Protein AF-A0A553DQG0-F1 (afdb_monomer_lite)

Sequence (138 aa):
MNIDRLKELLQIPFDELSSNAKLKNEVTDFYKVVFNVKVCTSCKDKFSEYYKKLIDSGITKDVEVLDNEIANNFKLRNDLGVSKITFDNGQFISQNECDDDVAIGFLQANPNRISMFEKYPENWKELIENNETENEYE

Secondary structure (DSSP, 8-state):
--HHHHHHHHTS-HHHHHH-HHHHHHHHHHHHHHHT----SSSTTHHHHHHHHHHHTTTTTTS---SSS-----EE-TTSS-S-EE-TTS-EEBTTB--HHHHHHHHHH-GGGGGGEEE--TTHHHHHHGGGTTS---

pLDDT: mean 79.6, std 15.87, range [36.03, 95.06]

Structure (mmCIF, N/CA/C/O backbone):
data_AF-A0A553DQG0-F1
#
_entry.id   AF-A0A553DQG0-F1
#
loop_
_atom_site.group_PDB
_atom_site.id
_atom_site.type_symbol
_atom_site.label_atom_id
_atom_site.label_alt_id
_atom_site.label_comp_id
_atom_site.label_asym_id
_atom_site.label_entity_id
_atom_site.label_seq_id
_atom_site.pdbx_PDB_ins_code
_atom_site.Cartn_x
_atom_site.Cartn_y
_atom_site.Cartn_z
_atom_site.occupancy
_atom_site.B_iso_or_equiv
_atom_site.auth_seq_id
_atom_site.auth_comp_id
_atom_site.auth_asym_id
_atom_site.auth_atom_id
_atom_site.pdbx_PDB_model_num
ATOM 1 N N . MET A 1 1 ? -14.302 -11.808 18.083 1.00 65.88 1 MET A N 1
ATOM 2 C CA . MET A 1 1 ? -13.871 -10.502 17.542 1.00 65.88 1 MET A CA 1
ATOM 3 C C . MET A 1 1 ? -14.720 -10.227 16.315 1.00 65.88 1 MET A C 1
ATOM 5 O O . MET A 1 1 ? -14.746 -11.090 15.450 1.00 65.88 1 MET A O 1
ATOM 9 N N . ASN A 1 2 ? -15.472 -9.124 16.277 1.00 79.50 2 ASN A N 1
ATOM 10 C CA . ASN A 1 2 ? -16.296 -8.767 15.118 1.00 79.50 2 ASN A CA 1
ATOM 11 C C . ASN A 1 2 ? -15.453 -7.902 14.167 1.00 79.50 2 ASN A C 1
ATOM 13 O O . ASN A 1 2 ? -15.241 -6.723 14.437 1.00 79.50 2 ASN A O 1
ATOM 17 N N . ILE A 1 3 ? -14.905 -8.521 13.121 1.00 74.50 3 ILE A N 1
ATOM 18 C CA . ILE A 1 3 ? -14.017 -7.849 12.161 1.00 74.50 3 ILE A CA 1
ATOM 19 C C . ILE A 1 3 ? -14.785 -6.799 11.351 1.00 74.50 3 ILE A C 1
ATOM 21 O O . ILE A 1 3 ? -14.233 -5.738 11.086 1.00 74.50 3 ILE A O 1
ATOM 25 N N . ASP A 1 4 ? -16.058 -7.039 11.036 1.00 81.44 4 ASP A N 1
ATOM 26 C CA . ASP A 1 4 ? -16.886 -6.087 10.287 1.00 81.44 4 ASP A CA 1
ATOM 27 C C . ASP A 1 4 ? -17.090 -4.794 11.083 1.00 81.44 4 ASP A C 1
ATOM 29 O O . ASP A 1 4 ? -16.916 -3.699 10.556 1.00 81.44 4 ASP A O 1
ATOM 33 N N . ARG A 1 5 ? -17.308 -4.912 12.399 1.00 87.31 5 ARG A N 1
ATOM 34 C CA . ARG A 1 5 ? -17.380 -3.749 13.294 1.00 87.31 5 ARG A CA 1
ATOM 35 C C . ARG A 1 5 ? -16.071 -2.959 13.337 1.00 87.31 5 ARG A C 1
ATOM 37 O O . ARG A 1 5 ? -16.088 -1.734 13.395 1.00 87.31 5 ARG A O 1
ATOM 44 N N . LEU A 1 6 ? -14.932 -3.649 13.322 1.00 85.56 6 LEU A N 1
ATOM 45 C CA . LEU A 1 6 ? -13.630 -2.991 13.259 1.00 85.56 6 LEU A CA 1
ATOM 46 C C . LEU A 1 6 ? -13.445 -2.256 11.926 1.00 85.56 6 LEU A C 1
ATOM 48 O O . LEU A 1 6 ? -12.957 -1.133 11.935 1.00 85.56 6 LEU A O 1
ATOM 52 N N . LYS A 1 7 ? -13.886 -2.838 10.805 1.00 82.62 7 LYS A N 1
ATOM 53 C CA . LYS A 1 7 ? -13.871 -2.156 9.504 1.00 82.62 7 LYS A CA 1
ATOM 54 C C . LYS A 1 7 ? -14.710 -0.879 9.534 1.00 82.62 7 LYS A C 1
ATOM 56 O O . LYS A 1 7 ? -14.180 0.166 9.185 1.00 82.62 7 LYS A O 1
ATOM 61 N N . GLU A 1 8 ? -15.950 -0.940 10.025 1.00 86.69 8 GLU A N 1
ATOM 62 C CA . GLU A 1 8 ? -16.826 0.236 10.187 1.00 86.69 8 GLU A CA 1
ATOM 63 C C . GLU A 1 8 ? -16.159 1.345 11.010 1.00 86.69 8 GLU A C 1
ATOM 65 O O . GLU A 1 8 ? -16.185 2.511 10.629 1.00 86.69 8 GLU A O 1
ATOM 70 N N . LEU A 1 9 ? -15.536 0.983 12.138 1.00 87.50 9 LEU A N 1
ATOM 71 C CA . LEU A 1 9 ? -14.839 1.939 12.998 1.00 87.50 9 LEU A CA 1
ATOM 72 C C . LEU A 1 9 ? -13.673 2.612 12.278 1.00 87.50 9 LEU A C 1
ATOM 74 O O . LEU A 1 9 ? -13.460 3.801 12.476 1.00 87.50 9 LEU A O 1
ATOM 78 N N . LEU A 1 10 ? -12.929 1.871 11.458 1.00 85.25 10 LEU A N 1
ATOM 79 C CA . LEU A 1 10 ? -11.781 2.394 10.718 1.00 85.25 10 LEU A CA 1
ATOM 80 C C . LEU A 1 10 ? -12.182 3.227 9.485 1.00 85.25 10 LEU A C 1
ATOM 82 O O . LEU A 1 10 ? -11.305 3.833 8.880 1.00 85.25 10 LEU A O 1
ATOM 86 N N . GLN A 1 11 ? -13.476 3.305 9.137 1.00 83.00 11 GLN A N 1
ATOM 87 C CA . GLN A 1 11 ? -13.990 4.264 8.143 1.00 83.00 11 GLN A CA 1
ATOM 88 C C . GLN A 1 11 ? -14.248 5.658 8.736 1.00 83.00 11 GLN A C 1
ATOM 90 O O . GLN A 1 11 ? -14.399 6.629 7.999 1.00 83.00 11 GLN A O 1
ATOM 95 N N . ILE A 1 12 ? -14.345 5.771 10.063 1.00 82.44 12 ILE A N 1
ATOM 96 C CA . ILE A 1 12 ? -14.637 7.040 10.735 1.00 82.44 12 ILE A CA 1
ATOM 97 C C . ILE A 1 12 ? -13.373 7.920 10.709 1.00 82.44 12 ILE A C 1
ATOM 99 O O . ILE A 1 12 ? -12.289 7.423 11.029 1.00 82.44 12 ILE A O 1
ATOM 103 N N . PRO A 1 13 ? -13.479 9.228 10.398 1.00 82.44 13 PRO A N 1
ATOM 104 C CA . PRO A 1 13 ? -12.339 10.137 10.433 1.00 82.44 13 PRO A CA 1
ATOM 105 C C . PRO A 1 13 ? -11.594 10.095 11.772 1.00 82.44 13 PRO A C 1
ATOM 107 O O . PRO A 1 13 ? -12.199 10.079 12.849 1.00 82.44 13 PRO A O 1
ATOM 110 N N . PHE A 1 14 ? -10.259 10.124 11.716 1.00 83.12 14 PHE A N 1
ATOM 111 C CA . PHE A 1 14 ? -9.410 9.995 12.904 1.00 83.12 14 PHE A CA 1
ATOM 112 C C . PHE A 1 14 ? -9.733 11.032 13.995 1.00 83.12 14 PHE A C 1
ATOM 114 O O . PHE A 1 14 ? -9.728 10.704 15.185 1.00 83.12 14 PHE A O 1
ATOM 121 N N . ASP A 1 15 ? -10.046 12.271 13.615 1.00 80.50 15 ASP A N 1
ATOM 122 C CA . ASP A 1 15 ? -10.383 13.343 14.559 1.00 80.50 15 ASP A CA 1
ATOM 123 C C . ASP A 1 15 ? -11.674 13.049 15.336 1.00 80.50 15 ASP A C 1
ATOM 125 O O . ASP A 1 15 ? -11.753 13.301 16.543 1.00 80.50 15 ASP A O 1
ATOM 129 N N . GLU A 1 16 ? -12.661 12.435 14.682 1.00 84.94 16 GLU A N 1
ATOM 130 C CA . GLU A 1 16 ? -13.919 12.025 15.306 1.00 84.94 16 GLU A CA 1
ATOM 131 C C . GLU A 1 16 ? -13.712 10.813 16.229 1.00 84.94 16 GLU A C 1
ATOM 133 O O . GLU A 1 16 ? -14.176 10.809 17.375 1.00 84.94 16 GLU A O 1
ATOM 138 N N . LEU A 1 17 ? -12.933 9.819 15.786 1.00 87.00 17 LEU A N 1
ATOM 139 C CA . LEU A 1 17 ? -12.554 8.661 16.604 1.00 87.00 17 LEU A CA 1
ATOM 140 C C . LEU A 1 17 ? -11.773 9.066 17.856 1.00 87.00 17 LEU A C 1
ATOM 142 O O . LEU A 1 17 ? -12.048 8.578 18.953 1.00 87.00 17 LEU A O 1
ATOM 146 N N . SER A 1 18 ? -10.778 9.938 17.698 1.00 83.75 18 SER A N 1
ATOM 147 C CA . SER A 1 18 ? -9.868 10.333 18.776 1.00 83.75 18 SER A CA 1
ATOM 148 C C . SER A 1 18 ? -10.539 11.232 19.816 1.00 83.75 18 SER A C 1
ATOM 150 O O . SER A 1 18 ? -10.188 11.155 21.001 1.00 83.75 18 SER A O 1
ATOM 152 N N . SER A 1 19 ? -11.535 12.016 19.394 1.00 86.94 19 SER A N 1
ATOM 153 C CA . SER A 1 19 ? -12.340 12.885 20.258 1.00 86.94 19 SER A CA 1
ATOM 154 C C . SER A 1 19 ? -13.460 12.136 20.989 1.00 86.94 19 SER A C 1
ATOM 156 O O . SER A 1 19 ? -13.933 12.593 22.031 1.00 86.94 19 SER A O 1
ATOM 158 N N . ASN A 1 20 ? -13.872 10.960 20.502 1.00 90.62 20 ASN A N 1
ATOM 159 C CA . ASN A 1 20 ? -14.917 10.149 21.119 1.00 90.62 20 ASN A CA 1
ATOM 160 C C . ASN A 1 20 ? -14.330 9.023 21.984 1.00 90.62 20 ASN A C 1
ATOM 162 O O . ASN A 1 20 ? -13.900 7.982 21.489 1.00 90.62 20 ASN A O 1
ATOM 166 N N . ALA A 1 21 ? -14.391 9.184 23.309 1.00 89.00 21 ALA A N 1
ATOM 167 C CA . ALA A 1 21 ? -13.842 8.213 24.260 1.00 89.00 21 ALA A CA 1
ATOM 168 C C . ALA A 1 21 ? -14.384 6.781 24.080 1.00 89.00 21 ALA A C 1
ATOM 170 O O . ALA A 1 21 ? -13.656 5.819 24.319 1.00 89.00 21 ALA A O 1
ATOM 171 N N . LYS A 1 22 ? -15.642 6.618 23.648 1.00 90.56 22 LYS A N 1
ATOM 172 C CA . LYS A 1 22 ? -16.245 5.295 23.448 1.00 90.56 22 LYS A CA 1
ATOM 173 C C . LYS A 1 22 ? -15.654 4.599 22.222 1.00 90.56 22 LYS A C 1
ATOM 175 O O . LYS A 1 22 ? -15.193 3.469 22.348 1.00 90.56 22 LYS A O 1
ATOM 180 N N . LEU A 1 23 ? -15.617 5.286 21.079 1.00 91.50 23 LEU A N 1
ATOM 181 C CA . LEU A 1 23 ? -15.051 4.746 19.835 1.00 91.50 23 LEU A CA 1
ATOM 182 C C . LEU A 1 23 ? -13.550 4.476 19.979 1.00 91.50 23 LEU A C 1
ATOM 184 O O . LEU A 1 23 ? -13.058 3.417 19.597 1.00 91.50 23 LEU A O 1
ATOM 188 N N . LYS A 1 24 ? -12.838 5.401 20.627 1.00 90.25 24 LYS A N 1
ATOM 189 C CA . LYS A 1 24 ? -11.419 5.270 20.953 1.00 90.25 24 LYS A CA 1
ATOM 190 C C . LYS A 1 24 ? -11.114 3.999 21.749 1.00 90.25 24 LYS A C 1
ATOM 192 O O . LYS A 1 24 ? -10.168 3.274 21.431 1.00 90.25 24 LYS A O 1
ATOM 197 N N . ASN A 1 25 ? -11.911 3.726 22.782 1.00 90.38 25 ASN A N 1
ATOM 198 C CA . ASN A 1 25 ? -11.763 2.520 23.594 1.00 90.38 25 ASN A CA 1
ATOM 199 C C . ASN A 1 25 ? -12.077 1.260 22.781 1.00 90.38 25 ASN A C 1
ATOM 201 O O . ASN A 1 25 ? -11.316 0.303 22.851 1.00 90.38 25 ASN A O 1
ATOM 205 N N . GLU A 1 26 ? -13.128 1.289 21.959 1.00 91.88 26 GLU A N 1
ATOM 206 C CA . GLU A 1 26 ? -13.527 0.159 21.114 1.00 91.88 26 GLU A CA 1
ATOM 207 C C . GLU A 1 26 ? -12.401 -0.245 20.141 1.00 91.88 26 GLU A C 1
ATOM 209 O O . GLU A 1 26 ? -11.987 -1.403 20.113 1.00 91.88 26 GLU A O 1
ATOM 214 N N . VAL A 1 27 ? -11.811 0.719 19.424 1.00 89.44 27 VAL A N 1
ATOM 215 C CA . VAL A 1 27 ? -10.652 0.491 18.536 1.00 89.44 27 VAL A CA 1
ATOM 216 C C . VAL A 1 27 ? -9.431 -0.025 19.313 1.00 89.44 27 VAL A C 1
ATOM 218 O O . VAL A 1 27 ? -8.718 -0.917 18.852 1.00 89.44 27 VAL A O 1
ATOM 221 N N . THR A 1 28 ? -9.195 0.495 20.519 1.00 90.94 28 THR A N 1
ATOM 222 C CA . THR A 1 28 ? -8.077 0.064 21.374 1.00 90.94 28 THR A CA 1
ATOM 223 C C . THR A 1 28 ? -8.256 -1.379 21.868 1.00 90.94 28 THR A C 1
ATOM 225 O O . THR A 1 28 ? -7.289 -2.144 21.914 1.00 90.94 28 THR A O 1
ATOM 228 N N . ASP A 1 29 ? -9.486 -1.782 22.188 1.00 89.69 29 ASP A N 1
ATOM 229 C CA . ASP A 1 29 ? -9.821 -3.159 22.551 1.00 89.69 29 ASP A CA 1
ATOM 230 C C . ASP A 1 29 ? -9.640 -4.107 21.362 1.00 89.69 29 ASP A C 1
ATOM 232 O O . ASP A 1 29 ? -9.085 -5.198 21.519 1.00 89.69 29 ASP A O 1
ATOM 236 N N . PHE A 1 30 ? -10.015 -3.677 20.156 1.00 88.12 30 PHE A N 1
ATOM 237 C CA . PHE A 1 30 ? -9.717 -4.427 18.939 1.00 88.12 30 PHE A CA 1
ATOM 238 C C . PHE A 1 30 ? -8.213 -4.610 18.732 1.00 88.12 30 PHE A C 1
ATOM 240 O O . PHE A 1 30 ? -7.770 -5.741 18.548 1.00 88.12 30 PHE A O 1
ATOM 247 N N . TYR A 1 31 ? -7.412 -3.547 18.849 1.00 87.31 31 TYR A N 1
ATOM 248 C CA . TYR A 1 31 ? -5.948 -3.635 18.769 1.00 87.31 31 TYR A CA 1
ATOM 249 C C . TYR A 1 31 ? -5.377 -4.641 19.781 1.00 87.31 31 TYR A C 1
ATOM 251 O O . TYR A 1 31 ? -4.552 -5.487 19.429 1.00 87.31 31 TYR A O 1
ATOM 259 N N . LYS A 1 32 ? -5.852 -4.601 21.032 1.00 89.31 32 LYS A N 1
ATOM 260 C CA . LYS A 1 32 ? -5.458 -5.555 22.079 1.00 89.31 32 LYS A CA 1
ATOM 261 C C . LYS A 1 32 ? -5.723 -7.001 21.663 1.00 89.31 32 LYS A C 1
ATOM 263 O O . LYS A 1 32 ? -4.864 -7.849 21.889 1.00 89.31 32 LYS A O 1
ATOM 268 N N . VAL A 1 33 ? -6.894 -7.286 21.092 1.00 85.56 33 VAL A N 1
ATOM 269 C CA . VAL A 1 33 ? -7.277 -8.643 20.674 1.00 85.56 33 VAL A CA 1
ATOM 270 C C . VAL A 1 33 ? -6.493 -9.088 19.439 1.00 85.56 33 VAL A C 1
ATOM 272 O O . VAL A 1 33 ? -5.991 -10.207 19.428 1.00 85.56 33 VAL A O 1
ATOM 275 N N . VAL A 1 34 ? -6.344 -8.217 18.437 1.00 83.62 34 VAL A N 1
ATOM 276 C CA . VAL A 1 34 ? -5.635 -8.502 17.176 1.00 83.62 34 VAL A CA 1
ATOM 277 C C . VAL A 1 34 ? -4.173 -8.859 17.427 1.00 83.62 34 VAL A C 1
ATOM 279 O O . VAL A 1 34 ? -3.687 -9.870 16.930 1.00 83.62 34 VAL A O 1
ATOM 282 N N . PHE A 1 35 ? -3.471 -8.044 18.214 1.00 82.75 35 PHE A N 1
ATOM 283 C CA . PHE A 1 35 ? -2.034 -8.213 18.439 1.00 82.75 35 PHE A CA 1
ATOM 284 C C . PHE A 1 35 ? -1.708 -8.980 19.724 1.00 82.75 35 PHE A C 1
ATOM 286 O O . PHE A 1 35 ? -0.540 -9.243 20.000 1.00 82.75 35 PHE A O 1
ATOM 293 N N . ASN A 1 36 ? -2.721 -9.339 20.518 1.00 85.06 36 ASN A N 1
ATOM 294 C CA . ASN A 1 36 ? -2.574 -10.002 21.814 1.00 85.06 36 ASN A CA 1
ATOM 295 C C . ASN A 1 36 ? -1.596 -9.271 22.764 1.00 85.06 36 ASN A C 1
ATOM 297 O O . ASN A 1 36 ? -0.767 -9.884 23.440 1.00 85.06 36 ASN A O 1
ATOM 301 N N . VAL A 1 37 ? -1.678 -7.936 22.813 1.00 84.75 37 VAL A N 1
ATOM 302 C CA . VAL A 1 37 ? -0.788 -7.071 23.614 1.00 84.75 37 VAL A CA 1
ATOM 303 C C . VAL A 1 37 ? -1.550 -6.276 24.667 1.00 84.75 37 VAL A C 1
ATOM 305 O O . VAL A 1 37 ? -2.723 -5.955 24.506 1.00 84.75 37 VAL A O 1
ATOM 308 N N . LYS A 1 38 ? -0.875 -5.883 25.752 1.00 86.00 38 LYS A N 1
ATOM 309 C CA . LYS A 1 38 ? -1.439 -4.907 26.695 1.00 86.00 38 LYS A CA 1
ATOM 310 C C . LYS A 1 38 ? -1.438 -3.512 26.067 1.00 86.00 38 LYS A C 1
ATOM 312 O O . LYS A 1 38 ? -0.432 -3.072 25.519 1.00 86.00 38 LYS A O 1
ATOM 317 N N . VAL A 1 39 ? -2.558 -2.815 26.206 1.00 84.62 39 VAL A N 1
ATOM 318 C CA . VAL A 1 39 ? -2.768 -1.452 25.708 1.00 84.62 39 VAL A CA 1
ATOM 319 C C . VAL A 1 39 ? -2.814 -0.465 26.864 1.00 84.62 39 VAL A C 1
ATOM 321 O O . VAL A 1 39 ? -3.287 -0.794 27.952 1.00 84.62 39 VAL A O 1
ATOM 324 N N . CYS A 1 40 ? -2.318 0.745 26.624 1.00 79.69 40 CYS A N 1
ATOM 325 C CA . CYS A 1 40 ? -2.434 1.858 27.551 1.00 79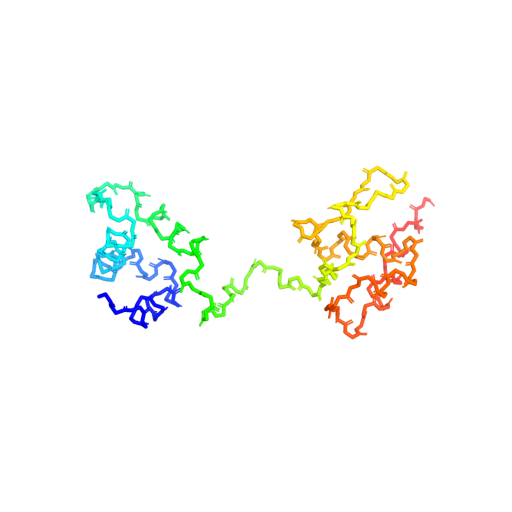.69 40 CYS A CA 1
ATOM 326 C C . CYS A 1 40 ? -3.551 2.787 27.074 1.00 79.69 40 CYS A C 1
ATOM 328 O O . CYS A 1 40 ? -3.428 3.413 26.025 1.00 79.69 40 CYS A O 1
ATOM 330 N N . THR A 1 41 ? -4.627 2.897 27.849 1.00 73.38 41 THR A N 1
ATOM 331 C CA . THR A 1 41 ? -5.781 3.753 27.524 1.00 73.38 41 THR A CA 1
ATOM 332 C C . THR A 1 41 ? -5.642 5.179 28.065 1.00 73.38 41 THR A C 1
ATOM 334 O O . THR A 1 41 ? -6.293 6.094 27.568 1.00 73.38 41 THR A O 1
ATOM 337 N N . SER A 1 42 ? -4.768 5.392 29.052 1.00 73.31 42 SER A N 1
ATOM 338 C CA . SER A 1 42 ? -4.512 6.687 29.699 1.00 73.31 42 SER A CA 1
ATOM 339 C C . SER A 1 42 ? -3.302 7.439 29.135 1.00 73.31 42 SER A C 1
ATOM 341 O O . SER A 1 42 ? -3.106 8.613 29.442 1.00 73.31 42 SER A O 1
ATOM 343 N N . CYS A 1 43 ? -2.483 6.782 28.312 1.00 76.94 43 CYS A N 1
ATOM 344 C CA . CYS A 1 43 ? -1.308 7.392 27.710 1.00 76.94 43 CYS A CA 1
ATOM 345 C C . CYS A 1 43 ? -1.731 8.349 26.592 1.00 76.94 43 CYS A C 1
ATOM 347 O O . CYS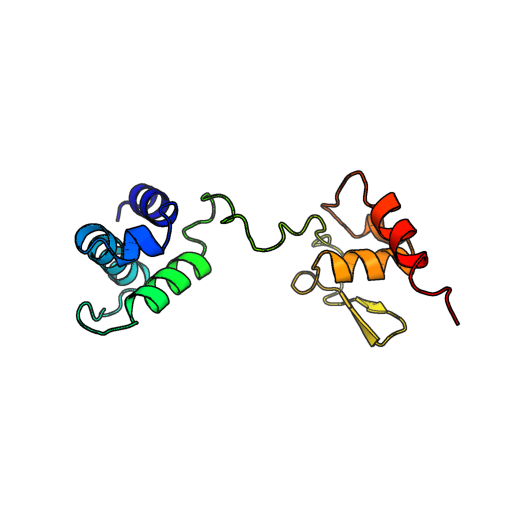 A 1 43 ? -2.406 7.948 25.637 1.00 76.94 43 CYS A O 1
ATOM 349 N N . LYS A 1 44 ? -1.293 9.607 26.690 1.00 68.12 44 LYS A N 1
ATOM 350 C CA . LYS A 1 44 ? -1.408 10.565 25.590 1.00 68.12 44 LYS A CA 1
ATOM 351 C C . LYS A 1 44 ? -0.665 9.998 24.370 1.00 68.12 44 LYS A C 1
ATOM 353 O O . LYS A 1 44 ? 0.335 9.301 24.524 1.00 68.12 44 LYS A O 1
ATOM 358 N N . ASP A 1 45 ? -1.228 10.196 23.183 1.00 76.50 45 ASP A N 1
ATOM 359 C CA . ASP A 1 45 ? -0.632 9.822 21.888 1.00 76.50 45 ASP A CA 1
ATOM 360 C C . ASP A 1 45 ? -0.513 8.316 21.573 1.00 76.50 45 ASP A C 1
ATOM 362 O O . ASP A 1 45 ? -0.197 7.952 20.447 1.00 76.50 45 ASP A O 1
ATOM 366 N N . LYS A 1 46 ? -0.851 7.399 22.493 1.00 84.44 46 LYS A N 1
ATOM 367 C CA . LYS A 1 46 ? -0.810 5.951 22.192 1.00 84.44 46 LYS A CA 1
ATOM 368 C C . LYS A 1 46 ? -1.899 5.483 21.233 1.00 84.44 46 LYS A C 1
ATOM 370 O O . LYS A 1 46 ? -1.694 4.539 20.478 1.00 84.44 46 LYS A O 1
ATOM 375 N N . PHE A 1 47 ? -3.040 6.162 21.242 1.00 88.00 47 PHE A N 1
ATOM 376 C CA . PHE A 1 47 ? -4.158 5.813 20.374 1.00 88.00 47 PHE A CA 1
ATOM 377 C C . PHE A 1 47 ? -3.825 5.957 18.884 1.00 88.00 47 PHE A C 1
ATOM 379 O O . PHE A 1 47 ? -4.192 5.084 18.105 1.00 88.00 47 PHE A O 1
ATOM 386 N N . SER A 1 48 ? -3.096 7.007 18.491 1.00 85.75 48 SER A N 1
ATOM 387 C CA . SER A 1 48 ? -2.694 7.194 17.091 1.00 85.75 48 SER A CA 1
ATOM 388 C C . SER A 1 48 ? -1.761 6.078 16.619 1.00 85.75 48 SER A C 1
ATOM 390 O O . SER A 1 48 ? -1.906 5.599 15.500 1.00 85.75 48 SER A O 1
ATOM 392 N N . GLU A 1 49 ? -0.857 5.602 17.481 1.00 87.62 49 GLU A N 1
ATOM 393 C CA . GLU A 1 49 ? 0.009 4.455 17.188 1.00 87.62 49 GLU A CA 1
ATOM 394 C C . GLU A 1 49 ? -0.803 3.165 16.985 1.00 87.62 49 GLU A C 1
ATOM 396 O O . GLU A 1 49 ? -0.547 2.412 16.046 1.00 87.62 49 GLU A O 1
ATOM 401 N N . TYR A 1 50 ? -1.796 2.912 17.846 1.00 89.06 50 TYR A N 1
ATOM 402 C CA . TYR A 1 50 ? -2.667 1.737 17.734 1.00 89.06 50 TYR A CA 1
ATOM 403 C C . TYR A 1 50 ? -3.508 1.776 16.460 1.00 89.06 50 TYR A C 1
ATOM 405 O O . TYR A 1 50 ? -3.593 0.774 15.754 1.00 89.06 50 TYR A O 1
ATOM 413 N N . TYR A 1 51 ? -4.081 2.942 16.154 1.00 87.25 51 TYR A N 1
ATOM 414 C CA . TYR A 1 51 ? -4.855 3.172 14.942 1.00 87.25 51 TYR A CA 1
ATOM 415 C C . TYR A 1 51 ? -4.011 2.925 13.685 1.00 87.25 51 TYR A C 1
ATOM 417 O O . TYR A 1 51 ? -4.389 2.100 12.859 1.00 87.25 51 TYR A O 1
ATOM 425 N N . LYS A 1 52 ? -2.823 3.540 13.583 1.00 86.31 52 LYS A N 1
ATOM 426 C CA . LYS A 1 52 ? -1.910 3.341 12.443 1.00 86.31 52 LYS A CA 1
ATOM 427 C C . LYS A 1 52 ? -1.539 1.873 12.246 1.0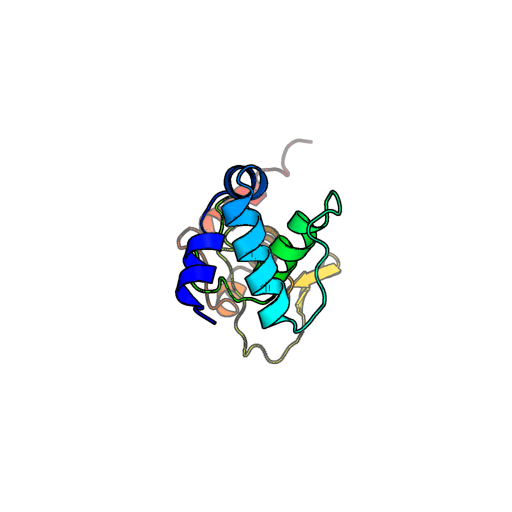0 86.31 52 LYS A C 1
ATOM 429 O O . LYS A 1 52 ? -1.666 1.350 11.152 1.00 86.31 52 LYS A O 1
ATOM 434 N N . LYS A 1 53 ? -1.186 1.163 13.320 1.00 86.50 53 LYS A N 1
ATOM 435 C CA . LYS A 1 53 ? -0.854 -0.268 13.234 1.00 86.50 53 LYS A CA 1
ATOM 436 C C . LYS A 1 53 ? -2.026 -1.146 12.789 1.00 86.50 53 LYS A C 1
ATOM 438 O O . LYS A 1 53 ? -1.799 -2.149 12.118 1.00 86.50 53 LYS A O 1
ATOM 443 N N . LEU A 1 54 ? -3.263 -0.812 13.171 1.00 86.38 54 LEU A N 1
ATOM 444 C CA . LEU A 1 54 ? -4.452 -1.527 12.689 1.00 86.38 54 LEU A CA 1
ATOM 445 C C . LEU A 1 54 ? -4.635 -1.342 11.180 1.00 86.38 54 LEU A C 1
ATOM 447 O O . LEU A 1 54 ? -4.891 -2.326 10.487 1.00 86.38 54 LEU A O 1
ATOM 451 N N . ILE A 1 55 ? -4.441 -0.119 10.685 1.00 81.44 55 ILE A N 1
ATOM 452 C CA . ILE A 1 55 ? -4.453 0.203 9.253 1.00 81.44 55 ILE A CA 1
ATOM 453 C C . ILE A 1 55 ? -3.340 -0.575 8.526 1.00 81.44 55 ILE A C 1
ATOM 455 O O . ILE A 1 55 ? -3.632 -1.366 7.629 1.00 81.44 55 ILE A O 1
ATOM 459 N N . ASP A 1 56 ? -2.091 -0.463 8.990 1.00 81.19 56 ASP A N 1
ATOM 460 C CA . ASP A 1 56 ? -0.911 -1.103 8.382 1.00 81.19 56 ASP A CA 1
ATOM 461 C C . ASP A 1 56 ? -0.994 -2.637 8.372 1.00 81.19 56 ASP A C 1
ATOM 463 O O . ASP A 1 56 ? -0.460 -3.301 7.484 1.00 81.19 56 ASP A O 1
ATOM 467 N N . SER A 1 57 ? -1.690 -3.234 9.346 1.00 75.38 57 SER A N 1
ATOM 468 C CA . SER A 1 57 ? -1.901 -4.687 9.398 1.00 75.38 57 SER A CA 1
ATOM 469 C C . SER A 1 57 ? -2.841 -5.226 8.314 1.00 75.38 57 SER A C 1
ATOM 471 O O . SER A 1 57 ? -3.030 -6.439 8.208 1.00 75.38 57 SER A O 1
ATOM 473 N N . GLY A 1 58 ? -3.426 -4.347 7.493 1.00 64.06 58 GLY A N 1
ATOM 474 C CA . GLY A 1 58 ? -4.273 -4.721 6.364 1.00 64.06 58 GLY A CA 1
ATOM 475 C C . GLY A 1 58 ? -5.675 -5.182 6.765 1.00 64.06 58 GLY A C 1
ATOM 476 O O . GLY A 1 58 ? -6.381 -5.764 5.943 1.00 64.06 58 GLY A O 1
ATOM 477 N N . ILE A 1 59 ? -6.097 -4.925 8.009 1.00 67.19 59 ILE A N 1
ATOM 478 C CA . ILE A 1 59 ? -7.455 -5.229 8.493 1.00 67.19 59 ILE A CA 1
ATOM 479 C C . ILE A 1 59 ? -8.507 -4.343 7.799 1.00 67.19 59 ILE A C 1
ATOM 481 O O . ILE A 1 59 ? -9.668 -4.732 7.677 1.00 67.19 59 ILE A O 1
ATOM 485 N N . THR A 1 60 ? -8.086 -3.202 7.251 1.00 55.44 60 THR A N 1
ATOM 486 C CA . THR A 1 60 ? -8.891 -2.284 6.435 1.00 55.44 60 THR A CA 1
ATOM 487 C C . THR A 1 60 ? -8.908 -2.595 4.946 1.00 55.44 60 THR A C 1
ATOM 489 O O . THR A 1 60 ? -9.312 -1.736 4.177 1.00 55.44 60 THR A O 1
ATOM 492 N N . LYS A 1 61 ? -8.524 -3.794 4.489 1.00 50.41 61 LYS A N 1
ATOM 493 C CA . LYS A 1 61 ? -8.474 -4.091 3.041 1.00 50.41 61 LYS A CA 1
ATOM 494 C C . LYS A 1 61 ? -9.800 -3.954 2.261 1.00 50.41 61 LYS A C 1
ATOM 496 O O . LYS A 1 61 ? -9.756 -4.093 1.049 1.00 50.41 61 LYS A O 1
ATOM 501 N N . ASP A 1 62 ? -10.914 -3.599 2.912 1.00 44.69 62 ASP A N 1
ATOM 502 C CA . ASP A 1 62 ? -12.167 -3.165 2.265 1.00 44.69 62 ASP A CA 1
ATOM 503 C C . ASP A 1 62 ? -12.741 -1.861 2.868 1.00 44.69 62 ASP A C 1
ATOM 505 O O . ASP A 1 62 ? -13.953 -1.684 2.970 1.00 44.69 62 ASP A O 1
ATOM 509 N N . VAL A 1 63 ? -11.886 -0.958 3.342 1.00 41.31 63 VAL A N 1
ATOM 510 C CA . VAL A 1 63 ? -12.245 0.444 3.562 1.00 41.31 63 VAL A CA 1
ATOM 511 C C . VAL A 1 63 ? -11.458 1.202 2.522 1.00 41.31 63 VAL A C 1
ATOM 513 O O . VAL A 1 63 ? -10.229 1.194 2.565 1.00 41.31 63 VAL A O 1
ATOM 516 N N . GLU A 1 64 ? -12.173 1.754 1.550 1.00 39.44 64 GLU A N 1
ATOM 517 C CA . GLU A 1 64 ? -11.633 2.674 0.564 1.00 39.44 64 GLU A CA 1
ATOM 518 C C . GLU A 1 64 ? -10.582 3.564 1.221 1.00 39.44 64 GLU A C 1
ATOM 520 O O . GLU A 1 64 ? -10.846 4.246 2.212 1.00 39.44 64 GLU A O 1
ATOM 525 N N . VAL A 1 65 ? -9.363 3.424 0.695 1.00 39.47 65 VAL A N 1
ATOM 526 C CA . VAL A 1 65 ? -8.354 4.468 0.562 1.00 39.47 65 VAL A CA 1
ATOM 527 C C . VAL A 1 65 ? -8.910 5.787 1.075 1.00 39.47 65 VAL A C 1
ATOM 529 O O . VAL A 1 65 ? -9.775 6.386 0.441 1.00 39.47 65 VAL A O 1
ATOM 532 N N . LEU A 1 66 ? -8.436 6.202 2.247 1.00 37.53 66 LEU A N 1
ATOM 533 C CA . LEU A 1 66 ? -8.707 7.514 2.808 1.00 37.53 66 LEU A CA 1
ATOM 534 C C . LEU A 1 66 ? -7.967 8.553 1.943 1.00 37.53 66 LEU A C 1
ATOM 536 O O . LEU A 1 66 ? -6.894 9.021 2.295 1.00 37.53 66 LEU A O 1
ATOM 540 N N . ASP A 1 67 ? -8.494 8.767 0.743 1.00 39.97 67 ASP A N 1
ATOM 541 C CA . ASP A 1 67 ? -8.672 9.984 -0.048 1.00 39.97 67 ASP A CA 1
ATOM 542 C C . ASP A 1 67 ? -7.607 11.096 -0.052 1.00 39.97 67 ASP A C 1
ATOM 544 O O . ASP A 1 67 ? -7.925 12.203 -0.460 1.00 39.97 67 ASP A O 1
ATOM 548 N N . ASN A 1 68 ? -6.356 10.871 0.370 1.00 36.03 68 ASN A N 1
ATOM 549 C CA . ASN A 1 68 ? -5.263 11.853 0.233 1.00 36.03 68 ASN A CA 1
ATOM 550 C C . ASN A 1 68 ? -3.839 11.256 0.192 1.00 36.03 68 ASN A C 1
ATOM 552 O O . ASN A 1 68 ? -2.862 11.980 0.368 1.00 36.03 68 ASN A O 1
ATOM 556 N N . GLU A 1 69 ? -3.689 9.965 -0.104 1.00 40.03 69 GLU A N 1
ATOM 557 C CA . GLU A 1 69 ? -2.431 9.432 -0.638 1.00 40.03 69 GLU A CA 1
ATOM 558 C C . GLU A 1 69 ? -2.742 8.804 -1.994 1.00 40.03 69 GLU A C 1
ATOM 560 O O . GLU A 1 69 ? -3.418 7.782 -2.066 1.00 40.03 69 GLU A O 1
ATOM 565 N N . ILE A 1 70 ? -2.330 9.513 -3.050 1.00 47.06 70 ILE A N 1
ATOM 566 C CA . ILE A 1 70 ? -2.092 9.065 -4.429 1.00 47.06 70 ILE A CA 1
ATOM 567 C C . ILE A 1 70 ? -2.577 7.629 -4.655 1.00 47.06 70 ILE A C 1
ATOM 569 O O . ILE A 1 70 ? -1.877 6.660 -4.356 1.00 47.06 70 ILE A O 1
ATOM 573 N N . ALA A 1 71 ? -3.792 7.471 -5.180 1.00 54.44 71 ALA A N 1
ATOM 574 C CA . ALA A 1 71 ? -4.190 6.192 -5.736 1.00 54.44 71 ALA A CA 1
ATOM 575 C C . ALA A 1 71 ? -3.239 5.911 -6.901 1.00 54.44 71 ALA A C 1
ATOM 577 O O . ALA A 1 71 ? -3.495 6.388 -8.000 1.00 54.44 71 ALA A O 1
ATOM 578 N N . ASN A 1 72 ? -2.145 5.181 -6.649 1.00 69.00 72 ASN A N 1
ATOM 579 C CA . ASN A 1 72 ? -1.180 4.833 -7.682 1.00 69.00 72 ASN A CA 1
ATOM 580 C C . ASN A 1 72 ? -1.953 4.185 -8.837 1.00 69.00 72 ASN A C 1
ATOM 582 O O . ASN A 1 72 ? -2.577 3.111 -8.727 1.00 69.00 72 ASN A O 1
ATOM 586 N N . ASN A 1 73 ? -2.019 4.930 -9.930 1.00 85.56 73 ASN A N 1
ATOM 587 C CA . ASN A 1 73 ? -2.719 4.559 -11.139 1.00 85.56 73 ASN A CA 1
ATOM 588 C C . ASN A 1 73 ? -1.915 3.496 -11.877 1.00 85.56 73 ASN A C 1
ATOM 590 O O . ASN A 1 73 ? -2.502 2.659 -12.564 1.00 85.56 73 ASN A O 1
ATOM 594 N N . PHE A 1 74 ? -0.603 3.471 -11.652 1.00 90.00 74 PHE A N 1
ATOM 595 C CA . PHE A 1 74 ? 0.314 2.486 -12.189 1.00 90.00 74 PHE A CA 1
ATOM 596 C C . PHE A 1 74 ? 0.564 1.322 -11.223 1.00 90.00 74 PHE A C 1
ATOM 598 O O . PHE A 1 74 ? 0.701 1.485 -10.013 1.00 90.00 74 PHE A O 1
ATOM 605 N N . LYS A 1 75 ? 0.641 0.108 -11.773 1.00 90.62 75 LYS A N 1
ATOM 606 C CA . LYS A 1 75 ? 1.069 -1.094 -11.051 1.00 90.62 75 LYS A CA 1
ATOM 607 C C . LYS A 1 75 ? 1.895 -1.988 -11.960 1.00 90.62 75 LYS A C 1
ATOM 609 O O . LYS A 1 75 ? 1.405 -2.412 -13.007 1.00 90.62 75 LYS A O 1
ATOM 614 N N . LEU A 1 76 ? 3.126 -2.296 -11.557 1.00 91.31 76 LEU A N 1
ATOM 615 C CA . LEU A 1 76 ? 3.970 -3.252 -12.270 1.00 91.31 76 LEU A CA 1
ATOM 616 C C . LEU A 1 76 ? 3.414 -4.673 -12.179 1.00 91.31 76 LEU A C 1
ATOM 618 O O . LEU A 1 76 ? 2.860 -5.092 -11.163 1.00 91.31 76 LEU A O 1
ATOM 622 N N . ARG A 1 77 ? 3.624 -5.435 -13.247 1.00 91.38 77 ARG A N 1
ATOM 623 C CA . ARG A 1 77 ? 3.335 -6.863 -13.288 1.00 91.38 77 ARG A CA 1
ATOM 624 C C . ARG A 1 77 ? 4.176 -7.628 -12.269 1.00 91.38 77 ARG A C 1
ATOM 626 O O . ARG A 1 77 ? 5.362 -7.353 -12.066 1.00 91.38 77 ARG A O 1
ATOM 633 N N . ASN A 1 78 ? 3.580 -8.668 -11.692 1.00 85.62 78 ASN A N 1
ATOM 634 C CA . ASN A 1 78 ? 4.268 -9.507 -10.711 1.00 85.62 78 ASN A CA 1
ATOM 635 C C . ASN A 1 78 ? 5.211 -10.558 -11.327 1.00 85.62 78 ASN A C 1
ATOM 637 O O . ASN A 1 78 ? 6.024 -11.146 -10.618 1.00 85.62 78 ASN A O 1
ATOM 641 N N . ASP A 1 79 ? 5.134 -10.781 -12.641 1.00 88.44 79 ASP A N 1
ATOM 642 C CA . ASP A 1 79 ? 5.814 -11.858 -13.369 1.00 88.44 79 ASP A CA 1
ATOM 643 C C . ASP A 1 79 ? 6.995 -11.384 -14.239 1.00 88.44 79 ASP A C 1
ATOM 645 O O . ASP A 1 79 ? 7.424 -12.091 -15.147 1.00 88.44 79 ASP A O 1
ATOM 649 N N . LEU A 1 80 ? 7.574 -10.214 -13.945 1.00 86.38 80 LEU A N 1
ATOM 650 C CA . LEU A 1 80 ? 8.716 -9.664 -14.696 1.00 86.38 80 LEU A CA 1
ATOM 651 C C . LEU A 1 80 ? 10.029 -10.449 -14.508 1.00 86.38 80 LEU A C 1
ATOM 653 O O . LEU A 1 80 ? 10.996 -10.209 -15.227 1.00 86.38 80 LEU A O 1
ATOM 657 N N . GLY A 1 81 ? 10.095 -11.361 -13.531 1.00 85.81 81 GLY A N 1
ATOM 658 C CA . GLY A 1 81 ? 11.289 -12.170 -13.252 1.00 85.81 81 GLY A CA 1
ATOM 659 C C . GLY A 1 81 ? 12.482 -11.382 -12.695 1.00 85.81 81 GLY A C 1
ATOM 660 O O . GLY A 1 81 ? 13.574 -11.932 -12.572 1.00 85.81 81 GLY A O 1
ATOM 661 N N . VAL A 1 82 ? 12.285 -10.108 -12.348 1.00 85.69 82 VAL A N 1
ATOM 662 C CA . VAL A 1 82 ? 13.311 -9.199 -11.825 1.00 85.69 82 VAL A CA 1
ATOM 663 C C . VAL A 1 82 ? 12.770 -8.424 -10.627 1.00 85.69 82 VAL A C 1
ATOM 665 O O . VAL A 1 82 ? 11.609 -8.025 -10.609 1.00 85.69 82 VAL A O 1
ATOM 668 N N . SER A 1 83 ? 13.616 -8.205 -9.618 1.00 84.12 83 SER A N 1
ATOM 669 C CA . SER A 1 83 ? 13.226 -7.483 -8.397 1.00 84.12 83 SER A CA 1
ATOM 670 C C . SER A 1 83 ? 13.251 -5.962 -8.558 1.00 84.12 83 SER A C 1
ATOM 672 O O . SER A 1 83 ? 12.564 -5.268 -7.820 1.00 84.12 83 SER A O 1
ATOM 674 N N . LYS A 1 84 ? 14.058 -5.443 -9.491 1.00 90.31 84 LYS A N 1
ATOM 675 C CA . LYS A 1 84 ? 14.174 -4.014 -9.801 1.00 90.31 84 LYS A CA 1
ATOM 676 C C . LYS A 1 84 ? 14.678 -3.812 -11.224 1.00 90.31 84 LYS A C 1
ATOM 678 O O . LYS A 1 84 ? 15.450 -4.635 -11.720 1.00 90.31 84 LYS A O 1
ATOM 683 N N . ILE A 1 85 ? 14.285 -2.706 -11.842 1.00 90.25 85 ILE A N 1
ATOM 684 C CA . ILE A 1 85 ? 14.758 -2.293 -13.166 1.00 90.25 85 ILE A CA 1
ATOM 685 C C . ILE A 1 85 ? 15.351 -0.894 -13.033 1.00 90.25 85 ILE A C 1
ATOM 687 O O . ILE A 1 85 ? 14.641 0.040 -12.677 1.00 90.25 85 ILE A O 1
ATOM 691 N N . THR A 1 86 ? 16.649 -0.759 -13.294 1.00 87.62 86 THR A N 1
ATOM 692 C CA . THR A 1 86 ? 17.363 0.527 -13.280 1.00 87.62 86 THR A CA 1
ATOM 693 C C . THR A 1 86 ? 17.286 1.188 -14.656 1.00 87.62 86 THR A C 1
ATOM 695 O O . THR A 1 86 ? 17.307 0.494 -15.673 1.00 87.62 86 THR A O 1
ATOM 698 N N . PHE A 1 87 ? 17.216 2.515 -14.692 1.00 84.19 87 PHE A N 1
ATOM 699 C CA . PHE A 1 87 ? 17.287 3.316 -15.915 1.00 84.19 87 PHE A CA 1
ATOM 700 C C . PHE A 1 87 ? 18.365 4.409 -15.804 1.00 84.19 87 PHE A C 1
ATOM 702 O O . PHE A 1 87 ? 19.000 4.558 -14.760 1.00 84.19 87 PHE A O 1
ATOM 709 N N . ASP A 1 88 ? 18.644 5.097 -16.914 1.00 70.31 88 ASP A N 1
ATOM 710 C CA . ASP A 1 88 ? 19.935 5.756 -17.192 1.00 70.31 88 ASP A CA 1
ATOM 711 C C . ASP A 1 88 ? 20.367 6.840 -16.189 1.00 70.31 88 ASP A C 1
ATOM 713 O O . ASP A 1 88 ? 21.557 7.112 -16.047 1.00 70.31 88 ASP A O 1
ATOM 717 N N . ASN A 1 89 ? 19.431 7.424 -15.443 1.00 72.44 89 ASN A N 1
ATOM 718 C CA . ASN A 1 89 ? 19.703 8.427 -14.410 1.00 72.44 89 ASN A CA 1
ATOM 719 C C . ASN A 1 89 ? 19.986 7.825 -13.014 1.00 72.44 89 ASN A C 1
ATOM 721 O O . ASN A 1 89 ? 20.065 8.555 -12.027 1.00 72.44 89 ASN A O 1
ATOM 725 N N . GLY A 1 90 ? 20.125 6.500 -12.912 1.00 78.00 90 GLY A N 1
ATOM 726 C CA . GLY A 1 90 ? 20.374 5.793 -11.654 1.00 78.00 90 GLY A CA 1
ATOM 727 C C . GLY A 1 90 ? 19.125 5.562 -10.799 1.00 78.00 90 GLY A C 1
ATOM 728 O O . GLY A 1 90 ? 19.230 4.919 -9.751 1.00 78.00 90 GLY A O 1
ATOM 729 N N . GLN A 1 91 ? 17.950 6.023 -11.237 1.00 84.88 91 GLN A N 1
ATOM 730 C CA . GLN A 1 91 ? 16.679 5.639 -10.631 1.00 84.88 91 GLN A CA 1
ATOM 731 C C . GLN A 1 91 ? 16.329 4.188 -10.983 1.00 84.88 91 GLN A C 1
ATOM 733 O O . GLN A 1 91 ? 16.875 3.575 -11.909 1.00 84.88 91 GLN A O 1
ATOM 738 N N . PHE A 1 92 ? 15.410 3.617 -10.215 1.00 90.44 92 PHE A N 1
ATOM 739 C CA . PHE A 1 92 ? 14.890 2.287 -10.464 1.00 90.44 92 PHE A CA 1
ATOM 740 C C . PHE A 1 92 ? 13.399 2.228 -10.172 1.00 90.44 92 PHE A C 1
ATOM 742 O O . PHE A 1 92 ? 12.857 3.068 -9.463 1.00 90.44 92 PHE A O 1
ATOM 749 N N . ILE A 1 93 ? 12.760 1.204 -10.724 1.00 92.00 93 ILE A N 1
ATOM 750 C CA . ILE A 1 93 ? 11.368 0.868 -10.451 1.00 92.00 93 ILE A CA 1
ATOM 751 C C . ILE A 1 93 ? 11.287 -0.575 -9.944 1.00 92.00 93 ILE A C 1
ATOM 753 O O . ILE A 1 93 ? 12.041 -1.451 -10.391 1.00 92.00 93 ILE A O 1
ATOM 757 N N . SER A 1 94 ? 10.405 -0.828 -8.980 1.00 90.06 94 SER A N 1
ATOM 758 C CA . SER A 1 94 ? 10.139 -2.161 -8.427 1.00 90.06 94 SER A CA 1
ATOM 759 C C . SER A 1 94 ? 8.674 -2.299 -8.014 1.00 90.06 94 SER A C 1
ATOM 761 O O . SER A 1 94 ? 7.959 -1.311 -7.939 1.00 90.06 94 SER A O 1
ATOM 763 N N . GLN A 1 95 ? 8.216 -3.510 -7.685 1.00 83.25 95 GLN A N 1
ATOM 764 C CA . GLN A 1 95 ? 6.846 -3.726 -7.184 1.00 83.25 95 GLN A CA 1
ATOM 765 C C . GLN A 1 95 ? 6.517 -2.909 -5.923 1.00 83.25 95 GLN A C 1
ATOM 767 O O . GLN A 1 95 ? 5.350 -2.612 -5.688 1.00 83.25 95 GLN A O 1
ATOM 772 N N . ASN A 1 96 ? 7.536 -2.554 -5.133 1.00 82.00 96 ASN A N 1
ATOM 773 C CA . ASN A 1 96 ? 7.391 -1.765 -3.908 1.00 82.00 96 ASN A CA 1
ATOM 774 C C . ASN A 1 96 ? 7.736 -0.278 -4.108 1.00 82.00 96 ASN A C 1
ATOM 776 O O . ASN A 1 96 ? 7.541 0.507 -3.192 1.00 82.00 96 ASN A O 1
ATOM 780 N N . GLU A 1 97 ? 8.274 0.093 -5.273 1.00 83.38 97 GLU A N 1
ATOM 781 C CA . GLU A 1 97 ? 8.709 1.452 -5.621 1.00 83.38 97 GLU A CA 1
ATOM 782 C C . GLU A 1 97 ? 8.230 1.737 -7.051 1.00 83.38 97 GLU A C 1
ATOM 784 O O . GLU A 1 97 ? 8.989 1.630 -8.017 1.00 83.38 97 GLU A O 1
ATOM 789 N N . CYS A 1 98 ? 6.921 1.965 -7.178 1.00 86.38 98 CYS A N 1
ATOM 790 C CA . CYS A 1 98 ? 6.191 2.155 -8.435 1.00 86.38 98 CYS A CA 1
ATOM 791 C C . CYS A 1 98 ? 5.102 3.222 -8.247 1.00 86.38 98 CYS A C 1
ATOM 793 O O . CYS A 1 98 ? 3.937 3.008 -8.583 1.00 86.38 98 CYS A O 1
ATOM 795 N N . ASP A 1 99 ? 5.480 4.355 -7.666 1.00 88.44 99 ASP A N 1
ATOM 796 C CA . ASP A 1 99 ? 4.584 5.504 -7.583 1.00 88.44 99 ASP A CA 1
ATOM 797 C C . ASP A 1 99 ? 4.398 6.140 -8.965 1.00 88.44 99 ASP A C 1
ATOM 799 O O . ASP A 1 99 ? 5.232 5.948 -9.860 1.00 88.44 99 ASP A O 1
ATOM 803 N N . ASP A 1 100 ? 3.309 6.886 -9.150 1.00 88.12 100 ASP A N 1
ATOM 804 C CA . ASP A 1 100 ? 2.920 7.426 -10.459 1.00 88.12 100 ASP A CA 1
ATOM 805 C C . ASP A 1 100 ? 4.045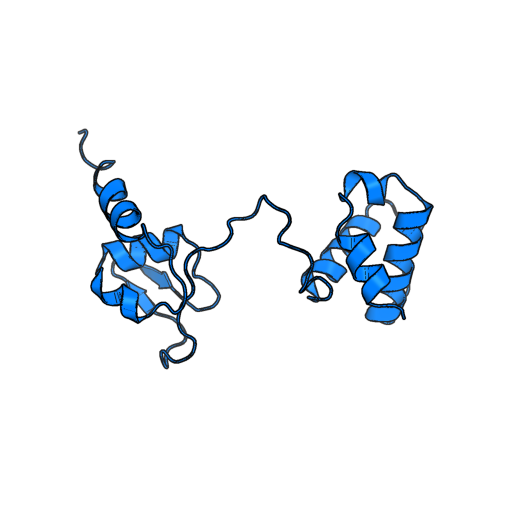 8.233 -11.134 1.00 88.12 100 ASP A C 1
ATOM 807 O O . ASP A 1 100 ? 4.316 8.011 -12.312 1.00 88.12 100 ASP A O 1
ATOM 811 N N . ASP A 1 101 ? 4.784 9.067 -10.395 1.00 87.94 101 ASP A N 1
ATOM 812 C CA . ASP A 1 101 ? 5.912 9.845 -10.936 1.00 87.94 101 ASP A CA 1
ATOM 813 C C . ASP A 1 101 ? 7.059 8.952 -11.441 1.00 87.94 101 ASP A C 1
ATOM 815 O O . ASP A 1 101 ? 7.628 9.182 -12.513 1.00 87.94 101 ASP A O 1
ATOM 819 N N . VAL A 1 102 ? 7.384 7.887 -10.697 1.00 89.75 102 VAL A N 1
ATOM 820 C CA . VAL A 1 102 ? 8.420 6.917 -11.087 1.00 89.75 102 VAL A CA 1
ATOM 821 C C . VAL A 1 102 ? 7.968 6.140 -12.322 1.00 89.75 102 VAL A C 1
ATOM 823 O O . VAL A 1 102 ? 8.761 5.912 -13.237 1.00 89.75 102 VAL A O 1
ATOM 826 N N . ALA A 1 103 ? 6.693 5.750 -12.374 1.00 92.00 103 ALA A N 1
ATOM 827 C CA . ALA A 1 103 ? 6.115 5.051 -13.513 1.00 92.00 103 ALA A CA 1
ATOM 828 C C . ALA A 1 103 ? 6.080 5.932 -14.770 1.00 92.00 103 ALA A C 1
ATOM 830 O O . ALA A 1 103 ? 6.470 5.467 -15.844 1.00 92.00 103 ALA A O 1
ATOM 831 N N . ILE A 1 104 ? 5.687 7.202 -14.638 1.00 91.12 104 ILE A N 1
ATOM 832 C CA . ILE A 1 104 ? 5.695 8.186 -15.725 1.00 91.12 104 ILE A CA 1
ATOM 833 C C . ILE A 1 104 ? 7.118 8.352 -16.256 1.00 91.12 104 ILE A C 1
ATOM 835 O O . ILE A 1 104 ? 7.333 8.124 -17.444 1.00 91.12 104 ILE A O 1
ATOM 839 N N . GLY A 1 105 ? 8.111 8.620 -15.401 1.00 89.19 105 GLY A N 1
ATOM 840 C CA . GLY A 1 105 ? 9.509 8.742 -15.836 1.00 89.19 105 GLY A CA 1
ATOM 841 C C . GLY A 1 105 ? 10.046 7.468 -16.504 1.00 89.19 105 GLY A C 1
ATOM 842 O O . GLY A 1 105 ? 10.740 7.515 -17.525 1.00 89.19 105 GLY A O 1
ATOM 843 N N . PHE A 1 106 ? 9.666 6.297 -15.986 1.00 91.12 106 PHE A N 1
ATOM 844 C CA . PHE A 1 106 ? 10.044 5.009 -16.565 1.00 91.12 106 PHE A CA 1
ATOM 845 C C . PHE A 1 106 ? 9.461 4.787 -17.971 1.00 91.12 106 PHE A C 1
ATOM 847 O O . PHE A 1 106 ? 10.142 4.209 -18.831 1.00 91.12 106 PHE A O 1
ATOM 854 N N . LEU A 1 107 ? 8.227 5.250 -18.201 1.00 91.81 107 LEU A N 1
ATOM 855 C CA . LEU A 1 107 ? 7.528 5.207 -19.486 1.00 91.81 107 LEU A CA 1
ATOM 856 C C . LEU A 1 107 ? 8.008 6.292 -20.452 1.00 91.81 107 LEU A C 1
ATOM 858 O O . LEU A 1 107 ? 8.127 6.004 -21.637 1.00 91.81 107 LEU A O 1
ATOM 862 N N . GLN A 1 108 ? 8.354 7.488 -19.979 1.00 89.12 108 GLN A N 1
ATOM 863 C CA . GLN A 1 108 ? 8.960 8.539 -20.804 1.00 89.12 108 GLN A CA 1
ATOM 864 C C . GLN A 1 108 ? 10.264 8.064 -21.445 1.00 89.12 108 GLN A C 1
ATOM 866 O O . GLN A 1 108 ? 10.475 8.237 -22.641 1.00 89.12 108 GLN A O 1
ATOM 871 N N . ALA A 1 109 ? 11.107 7.369 -20.675 1.00 87.50 109 ALA A N 1
ATOM 872 C CA . ALA A 1 109 ? 12.349 6.809 -21.198 1.00 87.50 109 ALA A CA 1
ATOM 873 C C . ALA A 1 109 ? 12.123 5.742 -22.290 1.00 87.50 109 ALA A C 1
ATOM 875 O O . ALA A 1 109 ? 12.981 5.548 -23.150 1.00 87.50 109 ALA A O 1
ATOM 876 N N . ASN A 1 110 ? 11.000 5.010 -22.255 1.00 89.31 110 ASN A N 1
ATOM 877 C CA . ASN A 1 110 ? 10.581 4.113 -23.335 1.00 89.31 110 ASN A CA 1
ATOM 878 C C . ASN A 1 110 ? 9.090 3.742 -23.195 1.00 89.31 110 ASN A C 1
ATOM 880 O O . ASN A 1 110 ? 8.765 2.841 -22.410 1.00 89.31 110 ASN A O 1
ATOM 884 N N . PRO A 1 111 ? 8.193 4.328 -24.011 1.00 92.56 111 PRO A N 1
ATOM 885 C CA . PRO A 1 111 ? 6.750 4.109 -23.888 1.00 92.56 111 PRO A CA 1
ATOM 886 C C . PRO A 1 111 ? 6.312 2.654 -24.094 1.00 92.56 111 PRO A C 1
ATOM 888 O O . PRO A 1 111 ? 5.277 2.235 -23.579 1.00 92.56 111 PRO A O 1
ATOM 891 N N . ASN A 1 112 ? 7.112 1.833 -24.789 1.00 93.19 112 ASN A N 1
ATOM 892 C CA . ASN A 1 112 ? 6.812 0.407 -24.971 1.00 93.19 112 ASN A CA 1
ATOM 893 C C . ASN A 1 112 ? 6.885 -0.388 -23.658 1.00 93.19 112 ASN A C 1
ATOM 895 O O . ASN A 1 112 ? 6.367 -1.500 -23.586 1.00 93.19 112 ASN A O 1
ATOM 899 N N . ARG A 1 113 ? 7.487 0.174 -22.601 1.00 92.94 113 ARG A N 1
ATOM 900 C CA . ARG A 1 113 ? 7.525 -0.429 -21.261 1.00 92.94 113 ARG A CA 1
ATOM 901 C C . ARG A 1 113 ? 6.156 -0.485 -20.590 1.00 92.94 113 ARG A C 1
ATOM 903 O O . ARG A 1 113 ? 6.029 -1.178 -19.587 1.00 92.94 113 ARG A O 1
ATOM 910 N N . ILE A 1 114 ? 5.123 0.143 -21.157 1.00 95.06 114 ILE A N 1
ATOM 911 C CA . ILE A 1 114 ? 3.741 0.009 -20.677 1.00 95.06 114 ILE A CA 1
ATOM 912 C C . ILE A 1 114 ? 3.297 -1.459 -20.577 1.00 95.06 114 ILE A C 1
ATOM 914 O O . ILE A 1 114 ? 2.548 -1.815 -19.675 1.00 95.06 114 ILE A O 1
ATOM 918 N N . SER A 1 115 ? 3.850 -2.353 -21.408 1.00 94.44 115 SER A N 1
ATOM 919 C CA . SER A 1 115 ? 3.600 -3.802 -21.336 1.00 94.44 115 SER A CA 1
ATOM 920 C C . SER A 1 115 ? 4.075 -4.471 -20.033 1.00 94.44 115 SER A C 1
ATOM 922 O O . SER A 1 115 ? 3.774 -5.645 -19.794 1.00 94.44 115 SER A O 1
ATOM 924 N N . MET A 1 116 ? 4.873 -3.764 -19.225 1.00 93.69 116 MET A N 1
ATOM 925 C CA . MET A 1 116 ? 5.355 -4.199 -17.911 1.00 93.69 116 MET A CA 1
ATOM 926 C C . MET A 1 116 ? 4.384 -3.846 -16.779 1.00 93.69 116 MET A C 1
ATOM 928 O O . MET A 1 116 ? 4.590 -4.303 -15.657 1.00 93.69 116 MET A O 1
ATOM 932 N N . PHE A 1 117 ? 3.329 -3.078 -17.058 1.00 93.88 117 PHE A N 1
ATOM 933 C CA . PHE A 1 117 ? 2.306 -2.695 -16.091 1.00 93.88 117 PHE A CA 1
ATOM 934 C C . PHE A 1 117 ? 1.050 -3.563 -16.249 1.00 93.88 117 PHE A C 1
ATOM 936 O O . PHE A 1 117 ? 0.645 -3.899 -17.359 1.00 93.88 117 PHE A O 1
ATOM 943 N N . GLU A 1 118 ? 0.440 -3.948 -15.128 1.00 92.81 118 GLU A N 1
ATOM 944 C CA . GLU A 1 118 ? -0.859 -4.639 -15.075 1.00 92.81 118 GLU A CA 1
ATOM 945 C C . GLU A 1 118 ? -2.031 -3.681 -14.814 1.00 92.81 118 GLU A C 1
ATOM 947 O O . GLU A 1 118 ? -3.176 -4.012 -15.112 1.00 92.81 118 GLU A O 1
ATOM 952 N N . LYS A 1 119 ? -1.744 -2.490 -14.277 1.00 91.50 119 LYS A N 1
ATOM 953 C CA . LYS A 1 119 ? -2.688 -1.384 -14.082 1.00 91.50 119 LYS A CA 1
ATOM 954 C C . LYS A 1 119 ? -1.998 -0.092 -14.512 1.00 91.50 119 LYS A C 1
ATOM 956 O O . LYS A 1 119 ? -0.823 0.095 -14.202 1.00 91.50 119 LYS A O 1
ATOM 961 N N . TYR A 1 120 ? -2.713 0.761 -15.229 1.00 93.69 120 TYR A N 1
ATOM 962 C CA . TYR A 1 120 ? -2.289 2.100 -15.638 1.00 93.69 120 TYR A CA 1
ATOM 963 C C . TYR A 1 120 ? -3.541 2.908 -16.029 1.00 93.69 120 TYR A C 1
ATOM 965 O O . TYR A 1 120 ? -4.561 2.301 -16.375 1.00 93.69 120 TYR A O 1
ATOM 973 N N . PRO A 1 121 ? -3.505 4.248 -15.972 1.00 89.12 121 PRO A N 1
ATOM 974 C CA . PRO A 1 121 ? -4.643 5.078 -16.354 1.00 89.12 121 PRO A CA 1
ATOM 975 C C . PRO A 1 121 ? -4.804 5.132 -17.881 1.00 89.12 121 PRO A C 1
ATOM 977 O O . PRO A 1 121 ? -3.828 5.002 -18.618 1.00 89.12 121 PRO A O 1
ATOM 980 N N . GLU A 1 122 ? -6.022 5.347 -18.388 1.00 87.44 122 GLU A N 1
ATOM 981 C CA . GLU A 1 122 ? -6.281 5.397 -19.840 1.00 87.44 122 GLU A CA 1
ATOM 982 C C . GLU A 1 122 ? -5.511 6.532 -20.536 1.00 87.44 122 GLU A C 1
ATOM 984 O O . GLU A 1 122 ? -5.009 6.352 -21.648 1.00 87.44 122 GLU A O 1
ATOM 989 N N . ASN A 1 123 ? -5.341 7.664 -19.847 1.00 87.75 123 ASN A N 1
ATOM 990 C CA . ASN A 1 123 ? -4.630 8.849 -20.326 1.00 87.75 123 ASN A CA 1
ATOM 991 C C . ASN A 1 123 ? -3.106 8.802 -20.088 1.00 87.75 123 ASN A C 1
ATOM 993 O O . ASN A 1 123 ? -2.446 9.834 -20.172 1.00 87.75 123 ASN A O 1
ATOM 997 N N . TRP A 1 124 ? -2.511 7.633 -19.815 1.00 91.06 124 TRP A N 1
ATOM 998 C CA . TRP A 1 124 ? -1.071 7.511 -19.523 1.00 91.06 124 TRP A CA 1
ATOM 999 C C . TRP A 1 124 ? -0.156 8.127 -20.594 1.00 91.06 124 TRP A C 1
ATOM 1001 O O . TRP A 1 124 ? 0.928 8.599 -20.266 1.00 91.06 124 TRP A O 1
ATOM 1011 N N . LYS A 1 125 ? -0.585 8.139 -21.864 1.00 90.81 125 LYS A N 1
ATOM 1012 C CA . LYS A 1 125 ? 0.161 8.770 -22.965 1.00 90.81 125 LYS A CA 1
ATOM 1013 C C . LYS A 1 125 ? 0.268 10.284 -22.794 1.00 90.81 125 LYS A C 1
ATOM 1015 O O . LYS A 1 125 ? 1.348 10.833 -22.939 1.00 90.81 125 LYS A O 1
ATOM 1020 N N . GLU A 1 126 ? -0.826 10.934 -22.412 1.00 89.44 126 GLU A N 1
ATOM 1021 C CA . GLU A 1 126 ? -0.848 12.376 -22.150 1.00 89.44 126 GLU A CA 1
ATOM 1022 C C . GLU A 1 126 ? 0.038 12.720 -20.942 1.00 89.44 126 GLU A C 1
ATOM 1024 O O . GLU A 1 126 ? 0.722 13.739 -20.936 1.00 89.44 126 GLU A O 1
ATOM 1029 N N . LEU A 1 127 ? 0.083 11.839 -19.933 1.00 87.62 127 LEU A N 1
ATOM 1030 C CA . LEU A 1 127 ? 0.931 12.021 -18.749 1.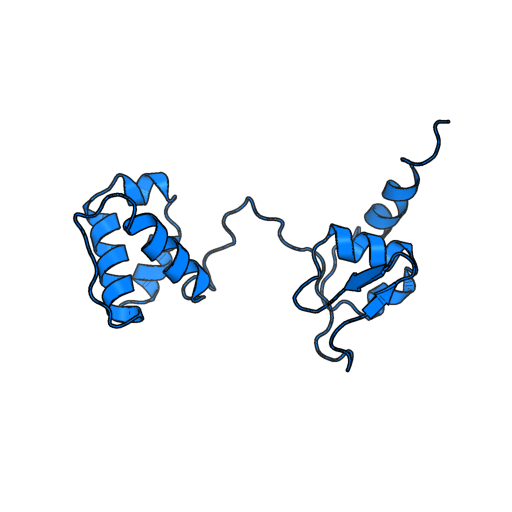00 87.62 127 LEU A CA 1
ATOM 1031 C C . LEU A 1 127 ? 2.431 12.014 -19.086 1.00 87.62 127 LEU A C 1
ATOM 1033 O O . LEU A 1 127 ? 3.193 12.752 -18.466 1.00 87.62 127 LEU A O 1
ATOM 1037 N N . ILE A 1 128 ? 2.860 11.203 -20.059 1.00 88.44 128 ILE A N 1
ATOM 1038 C CA . ILE A 1 128 ? 4.272 11.143 -20.472 1.00 88.44 128 ILE A CA 1
ATOM 1039 C C . ILE A 1 128 ? 4.647 12.236 -21.485 1.00 88.44 128 ILE A C 1
ATOM 1041 O O . ILE A 1 128 ? 5.816 12.612 -21.536 1.00 88.44 128 ILE A O 1
ATOM 1045 N N . GLU A 1 129 ? 3.679 12.765 -22.243 1.00 83.00 129 GLU A N 1
ATOM 1046 C CA . GLU A 1 129 ? 3.863 13.880 -23.188 1.00 83.00 129 GLU A CA 1
ATOM 1047 C C . GLU A 1 129 ? 3.950 15.241 -22.468 1.00 83.00 129 GLU A C 1
ATOM 1049 O O . GLU A 1 129 ? 4.818 16.053 -22.779 1.00 83.00 129 GLU A O 1
ATOM 1054 N N . ASN A 1 130 ? 3.115 15.485 -21.450 1.00 61.09 13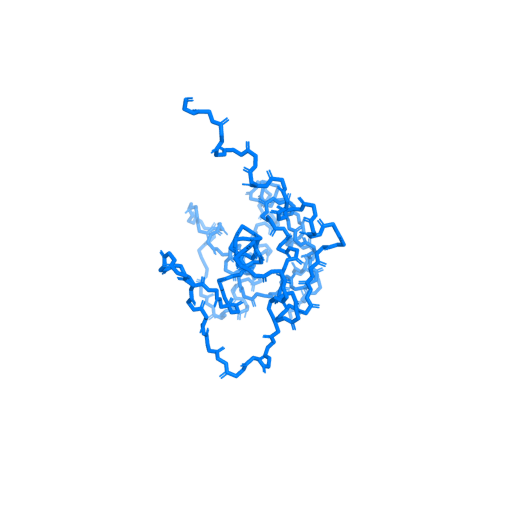0 ASN A N 1
ATOM 1055 C CA . ASN A 1 130 ? 3.046 16.786 -20.763 1.00 61.09 130 ASN A CA 1
ATOM 1056 C C . ASN A 1 130 ? 4.301 17.148 -19.940 1.00 61.09 130 ASN A C 1
ATOM 1058 O O . ASN A 1 130 ? 4.527 18.325 -19.654 1.00 61.09 130 ASN A O 1
ATOM 1062 N N . ASN A 1 131 ? 5.133 16.168 -19.581 1.00 53.47 131 ASN A N 1
ATOM 1063 C CA . ASN A 1 131 ? 6.370 16.385 -18.822 1.00 53.47 131 ASN A CA 1
ATOM 1064 C C . ASN A 1 131 ? 7.586 16.740 -19.707 1.00 53.47 131 ASN A C 1
ATOM 1066 O O . ASN A 1 131 ? 8.662 17.000 -19.171 1.00 53.47 131 ASN A O 1
ATOM 1070 N N . GLU A 1 132 ? 7.459 16.769 -21.042 1.00 49.91 132 GLU A N 1
ATOM 1071 C CA . GLU A 1 132 ? 8.516 17.322 -21.912 1.00 49.91 132 GLU A CA 1
ATOM 1072 C C . GLU A 1 132 ? 8.514 18.865 -21.924 1.00 49.91 132 GLU A C 1
ATOM 1074 O O . GLU A 1 132 ? 9.536 19.487 -22.206 1.00 49.91 132 GLU A O 1
ATOM 1079 N N . THR A 1 133 ? 7.403 19.503 -21.541 1.00 43.75 133 THR A N 1
ATOM 1080 C CA . THR A 1 133 ? 7.202 20.958 -21.676 1.00 43.75 133 THR A CA 1
ATOM 1081 C C . THR A 1 133 ? 7.801 21.844 -20.572 1.00 43.75 133 THR A C 1
ATOM 1083 O O . THR A 1 133 ? 7.714 23.064 -20.687 1.00 43.75 133 THR A O 1
ATOM 1086 N N . GLU A 1 134 ? 8.434 21.294 -19.528 1.00 46.09 134 GLU A N 1
ATOM 1087 C CA . GLU A 1 134 ? 9.102 22.103 -18.482 1.00 46.09 134 GLU A CA 1
ATOM 1088 C C . GLU A 1 134 ? 10.619 22.301 -18.694 1.00 46.09 134 GLU A C 1
ATOM 1090 O O . GLU A 1 134 ? 11.259 22.980 -17.896 1.00 46.09 134 GLU A O 1
ATOM 1095 N N . ASN A 1 135 ? 11.205 21.787 -19.785 1.00 44.47 135 ASN A N 1
ATOM 1096 C CA . ASN A 1 135 ? 12.645 21.926 -20.077 1.00 44.47 135 ASN A CA 1
ATOM 1097 C C . ASN A 1 135 ? 12.975 22.814 -21.296 1.00 44.47 135 ASN A C 1
ATOM 1099 O O . ASN A 1 135 ? 14.010 22.625 -21.929 1.00 44.47 135 ASN A O 1
ATOM 1103 N N . GLU A 1 136 ? 12.144 23.806 -21.622 1.00 44.72 136 GLU A N 1
ATOM 1104 C CA . GLU A 1 136 ? 12.496 24.848 -22.603 1.00 44.72 136 GLU A CA 1
ATOM 1105 C C . GLU A 1 136 ? 12.166 26.251 -22.082 1.00 44.72 136 GLU A C 1
ATOM 1107 O O . GLU A 1 136 ? 11.218 26.859 -22.551 1.00 44.72 136 GLU A O 1
ATOM 1112 N N . TYR A 1 137 ? 12.957 26.782 -21.141 1.00 43.53 137 TYR A N 1
ATOM 1113 C CA . TYR A 1 137 ? 13.216 28.229 -21.025 1.00 43.53 137 TYR A CA 1
ATOM 1114 C C . TYR A 1 137 ? 14.594 28.453 -20.363 1.00 43.53 137 TYR A C 1
ATOM 1116 O O . TYR A 1 137 ? 14.679 28.705 -19.160 1.00 43.53 137 TYR A O 1
ATOM 1124 N N . GLU A 1 138 ? 15.668 28.344 -21.156 1.00 37.97 138 GLU A N 1
ATOM 1125 C CA . GLU A 1 138 ? 16.905 29.130 -20.960 1.00 37.97 138 GLU A CA 1
ATOM 1126 C C . GLU A 1 138 ? 16.826 30.427 -21.778 1.00 37.97 138 GLU A C 1
ATOM 1128 O O . GLU A 1 138 ? 16.333 30.372 -22.930 1.00 37.97 138 GLU A O 1
#

Radius of gyration: 20.8 Å; chains: 1; bounding box: 38×41×55 Å

Foldseek 3Di:
DPLVVLLVLLLDDPVVCVPDLVSLVVLQVVLCVVVVDDADSPDPPRSVVSSVVCVVVCSNVPRPDPDPPAPQQWAFDPPPVDQWDADDVRDIDGRVRRHNVSVLVVCLVPVVCCVRTPGHDPCSVVSNVVVVPPPPDD